Protein AF-A0A7S0AAV4-F1 (afdb_monomer_lite)

pLDDT: mean 74.0, std 19.96, range [36.03, 94.25]

Radius of gyration: 27.85 Å; chains: 1; bounding box: 72×49×57 Å

Secondary structure (DSSP, 8-state):
--------------------------------PPPP--TTHHHHHHHHHHHHHHHHHHHHHHHHH-TTS-HHHHHHHHHHHHHHHHHS-HHHHHHHHHH--SS-HHHHHHHHHHHHHHSTTT-

Organism: NCBI:txid73915

Sequence (123 aa):
LKSLPPAAREGLAATSACQGPRPPAGLCQTPCRPPPPMSGAGSRDRQSLVLRYNYFLNTLDLSLASEATPRDTLESQYKDLLGFVRSLSPEEKSFIQQENKDWDAERRRDLQERCRERLPGVL

Structure (mmCIF, N/CA/C/O backbone):
data_AF-A0A7S0AAV4-F1
#
_entry.id   AF-A0A7S0AAV4-F1
#
loop_
_atom_site.group_PDB
_atom_site.id
_atom_site.type_symbol
_atom_site.label_atom_id
_atom_site.label_alt_id
_atom_site.label_comp_id
_atom_site.label_asym_id
_atom_site.label_entity_id
_atom_site.label_seq_id
_atom_site.pdbx_PDB_ins_code
_atom_site.Cartn_x
_atom_site.Cartn_y
_atom_site.Cartn_z
_atom_site.occupancy
_atom_site.B_iso_or_equiv
_atom_site.auth_seq_id
_atom_site.auth_comp_id
_atom_site.auth_asym_id
_atom_site.auth_atom_id
_atom_site.pdbx_PDB_model_num
ATOM 1 N N . LEU A 1 1 ? 59.619 13.466 32.000 1.00 48.69 1 LEU A N 1
ATOM 2 C CA . LEU A 1 1 ? 58.172 13.168 31.867 1.00 48.69 1 LEU A CA 1
ATOM 3 C C . LEU A 1 1 ? 58.059 11.976 30.924 1.00 48.69 1 LEU A C 1
ATOM 5 O O . LEU A 1 1 ? 58.630 12.068 29.856 1.00 48.69 1 LEU A O 1
ATOM 9 N N . LYS A 1 2 ? 57.432 10.841 31.212 1.00 49.97 2 LYS A N 1
ATOM 10 C CA . LYS A 1 2 ? 56.433 10.478 32.218 1.00 49.97 2 LYS A CA 1
ATOM 11 C C . LYS A 1 2 ? 56.550 8.952 32.390 1.00 49.97 2 LYS A C 1
ATOM 13 O O . LYS A 1 2 ? 56.594 8.234 31.397 1.00 49.97 2 LYS A O 1
ATOM 18 N N . SER A 1 3 ? 56.658 8.503 33.634 1.00 49.41 3 SER A N 1
ATOM 19 C CA . SER A 1 3 ? 56.649 7.102 34.060 1.00 49.41 3 SER A CA 1
ATOM 20 C C . SER A 1 3 ? 55.310 6.423 33.763 1.00 49.41 3 SER A C 1
ATOM 22 O O . SER A 1 3 ? 54.287 7.097 33.856 1.00 49.41 3 SER A O 1
ATOM 24 N N . LEU A 1 4 ? 55.313 5.104 33.530 1.00 56.12 4 LEU A N 1
ATOM 25 C CA . LEU A 1 4 ? 54.230 4.178 33.905 1.00 56.12 4 LEU A CA 1
ATOM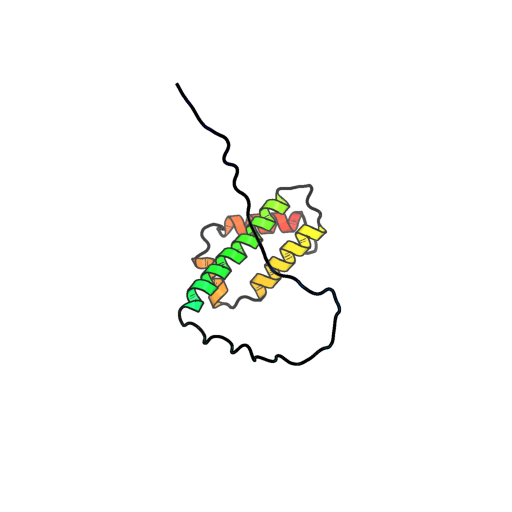 26 C C . LEU A 1 4 ? 54.770 2.721 33.953 1.00 56.12 4 LEU A C 1
ATOM 28 O O . LEU A 1 4 ? 55.414 2.300 32.992 1.00 56.12 4 LEU A O 1
ATOM 32 N N . PRO A 1 5 ? 54.572 1.974 35.061 1.00 60.94 5 PRO A N 1
ATOM 33 C CA . PRO A 1 5 ? 55.127 0.630 35.283 1.00 60.94 5 PRO A CA 1
ATOM 34 C C . PRO A 1 5 ? 54.183 -0.524 34.865 1.00 60.94 5 PRO A C 1
ATOM 36 O O . PRO A 1 5 ? 52.969 -0.322 34.792 1.00 60.94 5 PRO A O 1
ATOM 39 N N . PRO A 1 6 ? 54.710 -1.753 34.664 1.00 47.44 6 PRO A N 1
ATOM 40 C CA . PRO A 1 6 ? 53.909 -2.955 34.443 1.00 47.44 6 PRO A CA 1
ATOM 41 C C . PRO A 1 6 ? 53.411 -3.543 35.774 1.00 47.44 6 PRO A C 1
ATOM 43 O O . PRO A 1 6 ? 54.197 -3.930 36.639 1.00 47.44 6 PRO A O 1
ATOM 46 N N . ALA A 1 7 ? 52.092 -3.626 35.939 1.00 47.38 7 ALA A N 1
ATOM 47 C CA . ALA A 1 7 ? 51.473 -4.334 37.051 1.00 47.38 7 ALA A CA 1
ATOM 48 C C . ALA A 1 7 ? 51.452 -5.842 36.762 1.00 47.38 7 ALA A C 1
ATOM 50 O O . ALA A 1 7 ? 50.632 -6.332 35.989 1.00 47.38 7 ALA A O 1
ATOM 51 N N . ALA A 1 8 ? 52.350 -6.574 37.415 1.00 47.06 8 ALA A N 1
ATOM 52 C CA . ALA A 1 8 ? 52.132 -7.971 37.753 1.00 47.06 8 ALA A CA 1
ATOM 53 C C . ALA A 1 8 ? 51.296 -8.029 39.039 1.00 47.06 8 ALA A C 1
ATOM 55 O O . ALA A 1 8 ? 51.613 -7.317 39.993 1.00 47.06 8 ALA A O 1
ATOM 56 N N . ARG A 1 9 ? 50.269 -8.885 39.086 1.00 47.97 9 ARG A N 1
ATOM 57 C CA . ARG A 1 9 ? 49.931 -9.667 40.285 1.00 47.97 9 ARG A CA 1
ATOM 58 C C . ARG A 1 9 ? 48.962 -10.798 39.955 1.00 47.97 9 ARG A C 1
ATOM 60 O O . ARG A 1 9 ? 47.931 -10.614 39.320 1.00 47.97 9 ARG A O 1
ATOM 67 N N . GLU A 1 10 ? 49.393 -11.962 40.405 1.00 40.09 10 GLU A N 1
ATOM 68 C CA . GLU A 1 10 ? 48.796 -13.285 40.341 1.00 40.09 10 GLU A CA 1
ATOM 69 C C . GLU A 1 10 ? 47.587 -13.434 41.283 1.00 40.09 10 GLU A C 1
ATOM 71 O O . GLU A 1 10 ? 47.468 -12.689 42.260 1.00 40.09 10 GLU A O 1
ATOM 76 N N . GLY A 1 11 ? 46.787 -14.490 41.070 1.00 36.41 11 GLY A N 1
ATOM 77 C CA . GLY A 1 11 ? 46.308 -15.300 42.199 1.00 36.41 11 GLY A CA 1
ATOM 78 C C . GLY A 1 11 ? 44.832 -15.720 42.233 1.00 36.41 11 GLY A C 1
ATOM 79 O O . GLY A 1 11 ? 43.992 -14.941 42.659 1.00 36.41 11 GLY A O 1
ATOM 80 N N . LEU A 1 12 ? 44.619 -17.019 41.952 1.00 43.19 12 LEU A N 1
ATOM 81 C CA . LEU A 1 12 ? 43.680 -17.981 42.582 1.00 43.19 12 LEU A CA 1
ATOM 82 C C . LEU A 1 12 ? 42.153 -17.818 42.376 1.00 43.19 12 LEU A C 1
ATOM 84 O O . LEU A 1 12 ? 41.558 -16.837 42.793 1.00 43.19 12 LEU A O 1
ATOM 88 N N . ALA A 1 13 ? 41.504 -18.766 41.674 1.00 40.16 13 ALA A N 1
ATOM 89 C CA . ALA A 1 13 ? 40.879 -20.021 42.181 1.00 40.16 13 ALA A CA 1
ATOM 90 C C . ALA A 1 13 ? 39.435 -19.782 42.688 1.00 40.16 13 ALA A C 1
ATOM 92 O O . ALA A 1 13 ? 39.163 -18.747 43.267 1.00 40.16 13 ALA A O 1
ATOM 93 N N . ALA A 1 14 ? 38.415 -20.627 42.543 1.00 40.00 14 ALA A N 1
ATOM 94 C CA . ALA A 1 14 ? 38.188 -21.979 42.038 1.00 40.00 14 ALA A CA 1
ATOM 95 C C . ALA A 1 14 ? 36.709 -22.015 41.566 1.00 40.00 14 ALA A C 1
ATOM 97 O O . ALA A 1 14 ? 35.892 -21.226 42.034 1.00 40.00 14 ALA A O 1
ATOM 98 N N . THR A 1 15 ? 36.293 -22.834 40.605 1.00 44.25 15 THR A N 1
ATOM 99 C CA . THR A 1 15 ? 35.671 -24.160 40.815 1.00 44.25 15 THR A CA 1
ATOM 100 C C . THR A 1 15 ? 35.284 -24.640 39.404 1.00 44.25 15 THR A C 1
ATOM 102 O O . THR A 1 15 ? 34.717 -23.884 38.626 1.00 44.25 15 THR A O 1
ATOM 105 N N . SER A 1 16 ? 35.827 -25.742 38.891 1.00 40.47 16 SER A N 1
ATOM 106 C CA . SER A 1 16 ? 35.447 -27.130 39.177 1.00 40.47 16 SER A CA 1
ATOM 107 C C . SER A 1 16 ? 33.974 -27.431 38.869 1.00 40.47 16 SER A C 1
ATOM 109 O O . SER A 1 16 ? 33.103 -27.128 39.678 1.00 40.47 16 SER A O 1
ATOM 111 N N . ALA A 1 17 ? 33.740 -28.081 37.720 1.00 39.81 17 ALA A N 1
ATOM 112 C CA . ALA A 1 17 ? 33.205 -29.451 37.640 1.00 39.81 17 ALA A CA 1
ATOM 113 C C . ALA A 1 17 ? 32.098 -29.676 36.579 1.00 39.81 17 ALA A C 1
ATOM 115 O O . ALA A 1 17 ? 31.077 -29.001 36.546 1.00 39.81 17 ALA A O 1
ATOM 116 N N . CYS A 1 18 ? 32.315 -30.752 35.811 1.00 36.03 18 CYS A N 1
ATOM 117 C CA . CYS A 1 18 ? 31.328 -31.694 35.259 1.00 36.03 18 CYS A CA 1
ATOM 118 C C . CYS A 1 18 ? 30.636 -31.420 33.906 1.00 36.03 18 CYS A C 1
ATOM 120 O O . CYS A 1 18 ? 29.543 -30.884 33.772 1.00 36.03 18 CYS A O 1
ATOM 122 N N . GLN A 1 19 ? 31.317 -31.970 32.907 1.00 40.81 19 GLN A N 1
ATOM 123 C CA . GLN A 1 19 ? 30.883 -32.646 31.684 1.00 40.81 19 GLN A CA 1
ATOM 124 C C . GLN A 1 19 ? 29.567 -33.482 31.770 1.00 40.81 19 GLN A C 1
ATOM 126 O O . GLN A 1 19 ? 29.495 -34.417 32.559 1.00 40.81 19 GLN A O 1
ATOM 131 N N . GLY A 1 20 ? 28.614 -33.194 30.855 1.00 36.97 20 GLY A N 1
ATOM 132 C CA . GLY A 1 20 ? 27.588 -34.084 30.233 1.00 36.97 20 GLY A CA 1
ATOM 133 C C . GLY A 1 20 ? 26.392 -34.595 31.075 1.00 36.97 20 GLY A C 1
ATOM 134 O O . GLY A 1 20 ? 26.442 -34.511 32.295 1.00 36.97 20 GLY A O 1
ATOM 135 N N . PRO A 1 21 ? 25.345 -35.236 30.485 1.00 49.00 21 PRO A N 1
ATOM 136 C CA . PRO A 1 21 ? 24.669 -35.089 29.178 1.00 49.00 21 PRO A CA 1
ATOM 137 C C . PRO A 1 21 ? 23.137 -34.757 29.311 1.00 49.00 21 PRO A C 1
ATOM 139 O O . PRO A 1 21 ? 22.565 -34.811 30.393 1.00 49.00 21 PRO A O 1
ATOM 142 N N . ARG A 1 22 ? 22.439 -34.422 28.206 1.00 51.47 22 ARG A N 1
ATOM 143 C CA . ARG A 1 22 ? 20.940 -34.408 28.074 1.00 51.47 22 ARG A CA 1
ATOM 144 C C . ARG A 1 22 ? 20.339 -35.823 28.314 1.00 51.47 22 ARG A C 1
ATOM 146 O O . ARG A 1 22 ? 21.108 -36.762 28.108 1.00 51.47 22 ARG A O 1
ATOM 153 N N . PRO A 1 23 ? 19.001 -36.065 28.472 1.00 64.00 23 PRO A N 1
ATOM 154 C CA . PRO A 1 23 ? 17.794 -35.284 28.877 1.00 64.00 23 PRO A CA 1
ATOM 155 C C . PRO A 1 23 ? 16.999 -36.049 30.023 1.00 64.00 23 PRO A C 1
ATOM 157 O O . PRO A 1 23 ? 17.664 -36.872 30.647 1.00 64.00 23 PRO A O 1
ATOM 160 N N . PRO A 1 24 ? 15.691 -35.857 30.406 1.00 51.97 24 PRO A N 1
ATOM 161 C CA . PRO A 1 24 ? 14.455 -35.836 29.590 1.00 51.97 24 PRO A CA 1
ATOM 162 C C . PRO A 1 24 ? 13.406 -34.759 29.982 1.00 51.97 24 PRO A C 1
ATOM 164 O O . PRO A 1 24 ? 13.554 -33.994 30.930 1.00 51.97 24 PRO A O 1
ATOM 167 N N . ALA A 1 25 ? 12.331 -34.707 29.191 1.00 55.41 25 ALA A N 1
ATOM 168 C CA . ALA A 1 25 ? 11.130 -33.900 29.376 1.00 55.41 25 ALA A CA 1
ATOM 169 C C . ALA A 1 25 ? 10.519 -33.993 30.790 1.00 55.41 25 ALA A C 1
ATOM 171 O O . ALA A 1 25 ? 10.345 -35.086 31.325 1.00 55.41 25 ALA A O 1
ATOM 172 N N . GLY A 1 26 ? 10.116 -32.847 31.349 1.00 41.28 26 GLY A N 1
ATOM 173 C CA . GLY A 1 26 ? 9.419 -32.776 32.634 1.00 41.28 26 GLY A CA 1
ATOM 174 C C . GLY A 1 26 ? 8.954 -31.362 32.988 1.00 41.28 26 GLY A C 1
ATOM 175 O O . GLY A 1 26 ? 9.690 -30.601 33.594 1.00 41.28 26 GLY A O 1
ATOM 176 N N . LEU A 1 27 ? 7.729 -31.030 32.569 1.00 52.47 27 LEU A N 1
ATOM 177 C CA . LEU A 1 27 ? 6.743 -30.198 33.277 1.00 52.47 27 LEU A CA 1
ATOM 178 C C . LEU A 1 27 ? 7.254 -28.986 34.092 1.00 52.47 27 LEU A C 1
ATOM 180 O O . LEU A 1 27 ? 7.352 -29.048 35.311 1.00 52.47 27 LEU A O 1
ATOM 184 N N . CYS A 1 28 ? 7.365 -27.829 33.435 1.00 41.94 28 CYS A N 1
ATOM 185 C CA . CYS A 1 28 ? 7.145 -26.527 34.076 1.00 41.94 28 CYS A CA 1
ATOM 186 C C . CYS A 1 28 ? 6.040 -25.795 33.307 1.00 41.94 28 CYS A C 1
ATOM 188 O O . CYS A 1 28 ? 6.296 -24.891 32.517 1.00 41.94 28 CYS A O 1
ATOM 190 N N . GLN A 1 29 ? 4.796 -26.238 33.496 1.00 49.94 29 GLN A N 1
ATOM 191 C CA . GLN A 1 29 ? 3.626 -25.447 33.126 1.00 49.94 29 GLN A CA 1
ATOM 192 C C . GLN A 1 29 ? 3.424 -24.376 34.200 1.00 49.94 29 GLN A C 1
ATOM 194 O O . GLN A 1 29 ? 2.655 -24.557 35.139 1.00 49.94 29 GLN A O 1
ATOM 199 N N . THR A 1 30 ? 4.121 -23.252 34.082 1.00 49.91 30 THR A N 1
ATOM 200 C CA . THR A 1 30 ? 3.601 -21.997 34.622 1.00 49.91 30 THR A CA 1
ATOM 201 C C . THR A 1 30 ? 2.576 -21.487 33.613 1.00 49.91 30 THR A C 1
ATOM 203 O O . THR A 1 30 ? 2.958 -21.160 32.488 1.00 49.91 30 THR A O 1
ATOM 206 N N . PRO A 1 31 ? 1.273 -21.417 33.941 1.00 45.03 31 PRO A N 1
ATOM 207 C CA . PRO A 1 31 ? 0.362 -20.652 33.113 1.00 45.03 31 PRO A CA 1
ATOM 208 C C . PRO A 1 31 ? 0.832 -19.200 33.190 1.00 45.03 31 PRO A C 1
ATOM 210 O O . PRO A 1 31 ? 0.699 -18.546 34.226 1.00 45.03 31 PRO A O 1
ATOM 213 N N . CYS A 1 32 ? 1.441 -18.712 32.108 1.00 48.03 32 CYS A N 1
ATOM 214 C CA . CYS A 1 32 ? 1.661 -17.292 31.888 1.00 48.03 32 CYS A CA 1
ATOM 215 C C . CYS A 1 32 ? 0.290 -16.621 31.959 1.00 48.03 32 CYS A C 1
ATOM 217 O O . CYS A 1 32 ? -0.458 -16.600 30.985 1.00 48.03 32 CYS A O 1
ATOM 219 N N . ARG A 1 33 ? -0.072 -16.141 33.151 1.00 51.66 33 ARG A N 1
ATOM 220 C CA . ARG A 1 33 ? -1.255 -15.320 33.366 1.00 51.66 33 ARG A CA 1
ATOM 221 C C . ARG A 1 33 ? -1.159 -14.165 32.365 1.00 51.66 33 ARG A C 1
ATOM 223 O O . ARG A 1 33 ? -0.163 -13.439 32.422 1.00 51.66 33 ARG A O 1
ATOM 230 N N . PRO A 1 34 ? -2.123 -13.991 31.445 1.00 59.31 34 PRO A N 1
ATOM 231 C CA . PRO A 1 34 ? -2.110 -12.823 30.584 1.00 59.31 34 PRO A CA 1
ATOM 232 C C . PRO A 1 34 ? -2.162 -11.586 31.494 1.00 59.31 34 PRO A C 1
ATOM 234 O O . PRO A 1 34 ? -2.967 -11.565 32.436 1.00 59.31 34 PRO A O 1
ATOM 237 N N . PRO A 1 35 ? -1.278 -10.590 31.302 1.00 56.34 35 PRO A N 1
ATOM 238 C CA . PRO A 1 35 ? -1.370 -9.354 32.061 1.00 56.34 35 PRO A CA 1
ATOM 239 C C . PRO A 1 35 ? -2.765 -8.745 31.839 1.00 56.34 35 PRO A C 1
ATOM 241 O O . PRO A 1 35 ? -3.307 -8.858 30.735 1.00 56.34 35 PRO A O 1
ATOM 244 N N . PRO A 1 36 ? -3.382 -8.136 32.869 1.00 48.25 36 PRO A N 1
ATOM 245 C CA . PRO A 1 36 ? -4.669 -7.476 32.696 1.00 48.25 36 PRO A CA 1
ATOM 246 C C . PRO A 1 36 ? -4.551 -6.397 31.608 1.00 48.25 36 PRO A C 1
ATOM 248 O O . PRO A 1 36 ? -3.477 -5.800 31.464 1.00 48.25 36 PRO A O 1
ATOM 251 N N . PRO A 1 37 ? -5.626 -6.136 30.844 1.00 52.03 37 PRO A N 1
ATOM 252 C CA . PRO A 1 37 ? -5.610 -5.115 29.809 1.00 52.03 37 PRO A CA 1
ATOM 253 C C . PRO A 1 37 ? -5.292 -3.773 30.469 1.00 52.03 37 PRO A C 1
ATOM 255 O O . PRO A 1 37 ? -6.068 -3.256 31.271 1.00 52.03 37 PRO A O 1
ATOM 258 N N . MET A 1 38 ? -4.112 -3.225 30.182 1.00 51.75 38 MET A N 1
ATOM 259 C CA . MET A 1 38 ? -3.773 -1.881 30.621 1.00 51.75 38 MET A CA 1
ATOM 260 C C . MET A 1 38 ? -4.685 -0.905 29.881 1.00 51.75 38 MET A C 1
ATOM 262 O O . MET A 1 38 ? -4.574 -0.755 28.669 1.00 51.75 38 MET A O 1
ATOM 266 N N . SER A 1 39 ? -5.558 -0.204 30.603 1.00 47.16 39 SER A N 1
ATOM 267 C CA . SER A 1 39 ? -6.522 0.774 30.067 1.00 47.16 39 SER A CA 1
ATOM 268 C C . SER A 1 39 ? -5.899 2.034 29.428 1.00 47.16 39 SER A C 1
ATOM 270 O O . SER A 1 39 ? -6.597 3.014 29.196 1.00 47.16 39 SER A O 1
ATOM 272 N N . GLY A 1 40 ? -4.599 2.017 29.112 1.00 46.16 40 GLY A N 1
ATOM 273 C CA . GLY A 1 40 ? -3.919 2.977 28.231 1.00 46.16 40 GLY A CA 1
ATOM 274 C C . GLY A 1 40 ? -3.484 2.383 26.881 1.00 46.16 40 GLY A C 1
ATOM 275 O O . GLY A 1 40 ? -2.908 3.095 26.060 1.00 46.16 40 GLY A O 1
ATOM 276 N N . ALA A 1 41 ? -3.742 1.091 26.645 1.00 50.38 41 ALA A N 1
ATOM 277 C CA . ALA A 1 41 ? -3.289 0.353 25.467 1.00 50.38 41 ALA A CA 1
ATOM 278 C C . ALA A 1 41 ? -3.920 0.882 24.170 1.00 50.38 41 ALA A C 1
ATOM 280 O O . ALA A 1 41 ? -3.209 1.111 23.201 1.00 50.38 41 ALA A O 1
ATOM 281 N N . GLY A 1 42 ? -5.207 1.254 24.188 1.00 55.62 42 GLY A N 1
ATOM 282 C CA . GLY A 1 42 ? -5.941 1.626 22.973 1.00 55.62 42 GLY A CA 1
ATOM 283 C C . GLY A 1 42 ? -5.322 2.758 22.145 1.00 55.62 42 GLY A C 1
ATOM 284 O O . GLY A 1 42 ? -5.350 2.691 20.922 1.00 55.62 42 GLY A O 1
ATOM 285 N N . SER A 1 43 ? -4.721 3.780 22.767 1.00 59.97 43 SER A N 1
ATOM 286 C CA . SER A 1 43 ? -4.069 4.867 22.012 1.00 59.97 43 SER A CA 1
ATOM 287 C C . SER A 1 43 ? -2.719 4.434 21.428 1.00 59.97 43 SER A C 1
ATOM 289 O O . SER A 1 43 ? -2.383 4.765 20.292 1.00 59.97 43 SER A O 1
ATOM 291 N N . ARG A 1 44 ? -1.966 3.624 22.181 1.00 62.31 44 ARG A N 1
ATOM 292 C CA . ARG A 1 44 ? -0.672 3.073 21.761 1.00 62.31 44 ARG A CA 1
ATOM 293 C C . ARG A 1 44 ? -0.839 2.043 20.642 1.00 62.31 44 ARG A C 1
ATOM 295 O O . ARG A 1 44 ? -0.100 2.085 19.662 1.00 62.31 44 ARG A O 1
ATOM 302 N N . ASP A 1 45 ? -1.846 1.182 20.761 1.00 78.31 45 ASP A N 1
ATOM 303 C CA . ASP A 1 45 ? -2.250 0.234 19.726 1.00 78.31 45 ASP A CA 1
ATOM 304 C C . ASP A 1 45 ? -2.686 0.980 18.462 1.00 78.31 45 ASP A C 1
ATOM 306 O O . ASP A 1 45 ? -2.175 0.693 17.383 1.00 78.31 45 ASP A O 1
ATOM 310 N N . ARG A 1 46 ? -3.515 2.025 18.580 1.00 82.25 46 ARG A N 1
ATOM 311 C CA . ARG A 1 46 ? -3.952 2.839 17.432 1.00 82.25 46 ARG A CA 1
ATOM 312 C C . ARG A 1 46 ? -2.812 3.588 16.741 1.00 82.25 46 ARG A C 1
ATOM 314 O O . ARG A 1 46 ? -2.738 3.572 15.515 1.00 82.25 46 ARG A O 1
ATOM 321 N N . GLN A 1 47 ? -1.881 4.186 17.486 1.00 84.81 47 GLN A N 1
ATOM 322 C CA . GLN A 1 47 ? -0.677 4.787 16.895 1.00 84.81 47 GLN A CA 1
ATOM 323 C C . GLN A 1 47 ? 0.185 3.743 16.176 1.00 84.81 47 GLN A C 1
ATOM 325 O O . GLN A 1 47 ? 0.718 4.014 15.099 1.00 84.81 47 GLN A O 1
ATOM 330 N N . SER A 1 48 ? 0.277 2.524 16.719 1.00 87.50 48 SER A N 1
ATOM 331 C CA . SER A 1 48 ? 0.992 1.431 16.058 1.00 87.50 48 SER A CA 1
ATOM 332 C C . SER A 1 48 ? 0.371 1.051 14.706 1.00 87.50 48 SER A C 1
ATOM 334 O O . SER A 1 48 ? 1.105 0.685 13.788 1.00 87.50 48 SER A O 1
ATOM 336 N N . LEU A 1 49 ? -0.951 1.205 14.542 1.00 89.69 49 LEU A N 1
ATOM 337 C CA . LEU A 1 49 ? -1.635 0.969 13.268 1.00 89.69 49 LEU A CA 1
ATOM 338 C C . LEU A 1 49 ? -1.224 1.988 12.207 1.00 89.69 49 LEU A C 1
ATOM 340 O O . LEU A 1 49 ? -0.956 1.598 11.074 1.00 89.69 49 LEU A O 1
ATOM 344 N N . VAL A 1 50 ? -1.131 3.271 12.571 1.00 90.06 50 VAL A N 1
ATOM 345 C CA . VAL A 1 50 ? -0.683 4.336 11.656 1.00 90.06 50 VAL A CA 1
ATOM 346 C C . VAL A 1 50 ? 0.755 4.080 11.217 1.00 90.06 50 VAL A C 1
ATOM 348 O O . VAL A 1 50 ? 1.050 4.107 10.024 1.00 90.06 50 VAL A O 1
ATOM 351 N N . LEU A 1 51 ? 1.636 3.742 12.164 1.00 91.31 51 LEU A N 1
ATOM 352 C CA . LEU A 1 51 ? 3.030 3.405 11.87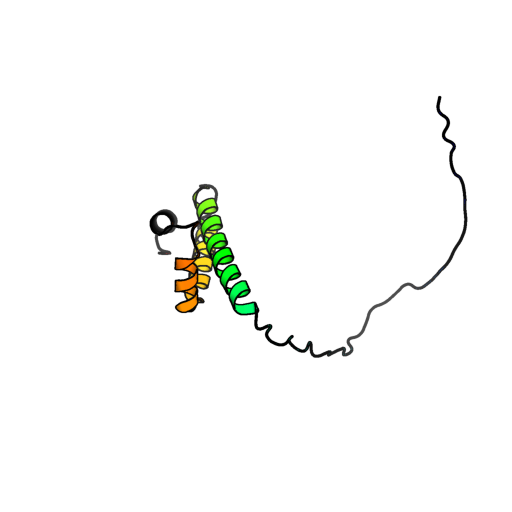1 1.00 91.31 51 LEU A CA 1
ATOM 353 C C . LEU A 1 51 ? 3.146 2.184 10.957 1.00 91.31 51 LEU A C 1
ATOM 355 O O . LEU A 1 51 ? 3.907 2.213 9.994 1.00 91.31 51 LEU A O 1
ATOM 359 N N . ARG A 1 52 ? 2.380 1.121 11.226 1.00 90.88 52 ARG A N 1
ATOM 360 C CA . ARG A 1 52 ? 2.394 -0.095 10.405 1.00 90.88 52 ARG A CA 1
ATOM 361 C C . ARG A 1 52 ? 1.842 0.163 9.004 1.00 90.88 52 ARG A C 1
ATOM 363 O O . ARG A 1 52 ? 2.408 -0.319 8.029 1.00 90.88 52 ARG A O 1
ATOM 370 N N . TYR A 1 53 ? 0.778 0.951 8.896 1.00 91.81 53 TYR A N 1
ATOM 371 C CA . TYR A 1 53 ? 0.231 1.370 7.612 1.00 91.81 53 TYR A CA 1
ATOM 372 C C . TYR A 1 53 ? 1.258 2.174 6.801 1.00 91.81 53 TYR A C 1
ATOM 374 O O . TYR A 1 53 ? 1.515 1.853 5.643 1.00 91.81 53 TYR A O 1
ATOM 382 N N . ASN A 1 54 ? 1.909 3.157 7.430 1.00 92.12 54 ASN A N 1
ATOM 383 C CA . ASN A 1 54 ? 2.979 3.941 6.812 1.00 92.12 54 ASN A CA 1
ATOM 384 C C . ASN A 1 54 ? 4.176 3.080 6.411 1.00 92.12 54 ASN A C 1
ATOM 386 O O . ASN A 1 54 ? 4.735 3.286 5.338 1.00 92.12 54 ASN A O 1
ATOM 390 N N . TYR A 1 55 ? 4.548 2.097 7.232 1.00 92.31 55 TYR A N 1
ATOM 391 C C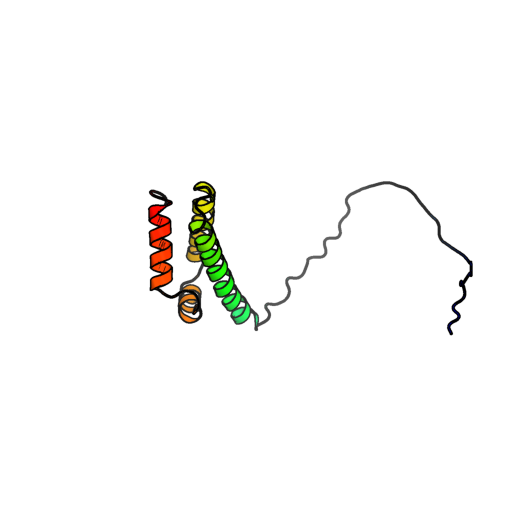A . TYR A 1 55 ? 5.586 1.131 6.891 1.00 92.31 55 TYR A CA 1
ATOM 392 C C . TYR A 1 55 ? 5.255 0.407 5.582 1.00 92.31 55 TYR A C 1
ATOM 394 O O . TYR A 1 55 ? 6.062 0.455 4.661 1.00 92.31 55 TYR A O 1
ATOM 402 N N . PHE A 1 56 ? 4.054 -0.169 5.453 1.00 93.06 56 PHE A N 1
ATOM 403 C CA . PHE A 1 56 ? 3.654 -0.853 4.220 1.00 93.06 56 PHE A CA 1
ATOM 404 C C . PHE A 1 56 ? 3.701 0.064 2.993 1.00 93.06 56 PHE A C 1
ATOM 406 O O . PHE A 1 56 ? 4.233 -0.333 1.958 1.00 93.06 56 PHE A O 1
ATOM 413 N N . LEU A 1 57 ? 3.178 1.289 3.107 1.00 93.06 57 LEU A N 1
ATOM 414 C CA . LEU A 1 57 ? 3.185 2.246 1.999 1.00 93.06 57 LEU A CA 1
ATOM 415 C C . LEU A 1 57 ? 4.606 2.651 1.596 1.00 93.06 57 LEU A C 1
ATOM 417 O O . LEU A 1 57 ? 4.932 2.631 0.414 1.00 93.06 57 LEU A O 1
ATOM 421 N N . ASN A 1 58 ? 5.467 2.959 2.568 1.00 94.25 58 ASN A N 1
ATOM 422 C CA . ASN A 1 58 ? 6.854 3.341 2.309 1.00 94.25 58 ASN A CA 1
ATOM 423 C C . ASN A 1 58 ? 7.654 2.183 1.702 1.00 94.25 58 ASN A C 1
ATOM 425 O O . ASN A 1 58 ? 8.440 2.396 0.782 1.00 94.25 58 ASN A O 1
ATOM 429 N N . THR A 1 59 ? 7.456 0.955 2.189 1.00 93.38 59 THR A N 1
ATOM 430 C CA . THR A 1 59 ? 8.115 -0.235 1.638 1.00 93.38 59 THR A CA 1
ATOM 431 C C . THR A 1 59 ? 7.684 -0.495 0.196 1.00 93.38 59 THR A C 1
ATOM 433 O O . THR A 1 59 ? 8.543 -0.776 -0.642 1.00 93.38 59 THR A O 1
ATOM 436 N N . LEU A 1 60 ? 6.393 -0.337 -0.116 1.00 92.31 60 LEU A N 1
ATOM 437 C CA . LEU A 1 60 ? 5.889 -0.432 -1.486 1.00 92.31 60 LEU A CA 1
ATOM 438 C C . LEU A 1 60 ? 6.451 0.673 -2.382 1.00 92.31 60 LEU A C 1
ATOM 440 O O . LEU A 1 60 ? 6.907 0.376 -3.480 1.00 92.31 60 LEU A O 1
ATOM 444 N N . ASP A 1 61 ? 6.471 1.923 -1.918 1.00 93.94 61 ASP A N 1
ATOM 445 C CA . ASP A 1 61 ? 6.991 3.058 -2.690 1.00 93.94 61 ASP A CA 1
ATOM 446 C C . ASP A 1 61 ? 8.480 2.893 -3.026 1.00 93.94 61 ASP A C 1
ATOM 448 O O . ASP A 1 61 ? 8.877 3.013 -4.187 1.00 93.94 61 ASP A O 1
ATOM 452 N N . LEU A 1 62 ? 9.292 2.508 -2.035 1.00 93.19 62 LEU A N 1
ATOM 453 C CA . LEU A 1 62 ? 10.709 2.169 -2.216 1.00 93.19 62 LEU A CA 1
ATOM 454 C C . LEU A 1 62 ? 10.890 1.017 -3.210 1.00 93.19 62 LEU A C 1
ATOM 456 O O . LEU A 1 62 ? 11.741 1.077 -4.099 1.00 93.19 62 LEU A O 1
ATOM 460 N N . SER A 1 63 ? 10.072 -0.027 -3.078 1.00 92.25 63 SER A N 1
ATOM 461 C CA . SER A 1 63 ? 10.131 -1.195 -3.954 1.00 92.25 63 SER A CA 1
ATOM 462 C C . SER A 1 63 ? 9.743 -0.850 -5.394 1.00 92.25 63 SER A C 1
ATOM 464 O O . SER A 1 63 ? 10.373 -1.353 -6.323 1.00 92.25 63 SER A O 1
ATOM 466 N N . LEU A 1 64 ? 8.757 0.032 -5.590 1.00 90.19 64 LEU A N 1
ATOM 467 C CA . LEU A 1 64 ? 8.314 0.529 -6.897 1.00 90.19 64 LEU A CA 1
ATOM 468 C C . LEU A 1 64 ? 9.284 1.539 -7.513 1.00 90.19 64 LEU A C 1
ATOM 470 O O . LEU A 1 64 ? 9.313 1.675 -8.734 1.00 90.19 64 LEU A O 1
ATOM 474 N N . ALA A 1 65 ? 10.049 2.273 -6.704 1.00 90.62 65 ALA A N 1
ATOM 475 C CA . ALA A 1 65 ? 11.094 3.173 -7.193 1.00 90.62 65 ALA A CA 1
ATOM 476 C C . ALA A 1 65 ? 12.275 2.396 -7.800 1.00 90.62 65 ALA A C 1
ATOM 478 O O . ALA A 1 65 ? 12.946 2.888 -8.703 1.00 90.62 65 ALA A O 1
ATOM 479 N N . SER A 1 66 ? 12.504 1.163 -7.343 1.00 90.25 66 SER A N 1
ATOM 480 C CA . SER A 1 66 ? 13.519 0.269 -7.895 1.00 90.25 66 SER A CA 1
ATOM 481 C C . SER A 1 66 ? 12.952 -0.583 -9.035 1.00 90.25 66 SER A C 1
ATOM 483 O O . SER A 1 66 ? 12.020 -1.366 -8.856 1.00 90.25 66 SER A O 1
ATOM 485 N N . GLU A 1 67 ? 13.527 -0.484 -10.233 1.00 85.56 67 GLU A N 1
ATOM 486 C CA . GLU A 1 67 ? 13.228 -1.400 -11.352 1.00 85.56 67 GLU A CA 1
ATOM 487 C C . GLU A 1 67 ? 13.775 -2.815 -11.138 1.00 85.56 67 GLU A C 1
ATOM 489 O O . GLU A 1 67 ? 13.285 -3.763 -11.743 1.00 85.56 67 GLU A O 1
ATOM 494 N N . ALA A 1 68 ? 14.746 -2.978 -10.237 1.00 91.00 68 ALA A N 1
ATOM 495 C CA . ALA A 1 68 ? 15.331 -4.277 -9.923 1.00 91.00 68 ALA A CA 1
ATOM 496 C C . ALA A 1 68 ? 14.438 -5.141 -9.015 1.00 91.00 68 ALA A C 1
ATOM 498 O O . ALA A 1 68 ? 14.709 -6.330 -8.848 1.00 91.00 68 ALA A O 1
ATOM 499 N N . THR A 1 69 ? 13.398 -4.565 -8.402 1.00 90.81 69 THR A N 1
ATOM 500 C CA . THR A 1 69 ? 12.499 -5.326 -7.529 1.00 90.81 69 THR A CA 1
ATOM 501 C C . THR A 1 69 ? 11.640 -6.280 -8.360 1.00 90.81 69 THR A C 1
ATOM 503 O O . THR A 1 69 ? 10.892 -5.818 -9.227 1.00 90.81 69 THR A O 1
ATOM 506 N N . PRO A 1 70 ? 11.682 -7.597 -8.095 1.00 92.00 70 PRO A N 1
ATOM 507 C CA . PRO A 1 7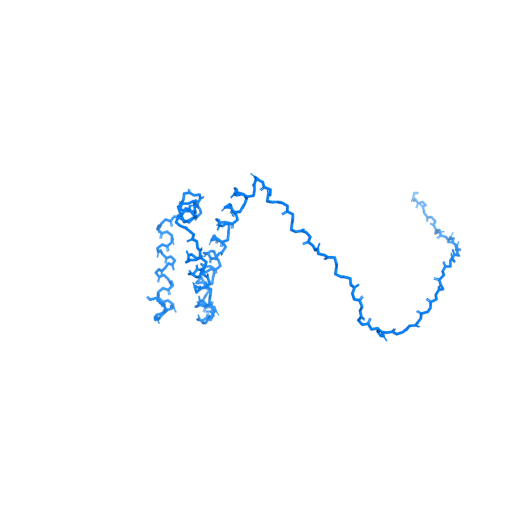0 ? 10.893 -8.552 -8.853 1.00 92.00 70 PRO A CA 1
ATOM 508 C C . PRO A 1 70 ? 9.394 -8.383 -8.594 1.00 92.00 70 PRO A C 1
ATOM 510 O O . PRO A 1 70 ? 8.948 -8.010 -7.503 1.00 92.00 70 PRO A O 1
ATOM 513 N N . ARG A 1 71 ? 8.606 -8.712 -9.619 1.00 89.31 71 ARG A N 1
ATOM 514 C CA . ARG A 1 71 ? 7.148 -8.576 -9.615 1.00 89.31 71 ARG A CA 1
ATOM 515 C C . ARG A 1 71 ? 6.488 -9.352 -8.472 1.00 89.31 71 ARG A C 1
ATOM 517 O O . ARG A 1 71 ? 5.628 -8.798 -7.797 1.00 89.31 71 ARG A O 1
ATOM 524 N N . ASP A 1 72 ? 6.927 -10.583 -8.212 1.00 90.12 72 ASP A N 1
ATOM 525 C CA . ASP A 1 72 ? 6.383 -11.426 -7.138 1.00 90.12 72 ASP A CA 1
ATOM 526 C C . ASP A 1 72 ? 6.543 -10.782 -5.752 1.00 90.12 72 ASP A C 1
ATOM 528 O O . ASP A 1 72 ? 5.666 -10.878 -4.894 1.00 90.12 72 ASP A O 1
ATOM 532 N N . THR A 1 73 ? 7.652 -10.069 -5.536 1.00 91.94 73 THR A N 1
ATOM 533 C CA . THR A 1 73 ? 7.906 -9.341 -4.290 1.00 91.94 73 THR A CA 1
ATOM 534 C C . THR A 1 73 ? 6.970 -8.145 -4.142 1.00 91.94 73 THR A C 1
ATOM 536 O O . THR A 1 73 ? 6.400 -7.961 -3.067 1.00 91.94 73 THR A O 1
ATOM 539 N N . LEU A 1 74 ? 6.759 -7.368 -5.209 1.00 91.75 74 LEU A N 1
ATOM 540 C CA . LEU A 1 74 ? 5.783 -6.271 -5.211 1.00 91.75 74 LEU A CA 1
ATOM 541 C C . LEU A 1 74 ? 4.360 -6.782 -4.957 1.00 91.75 74 LEU A C 1
ATOM 543 O O . LEU A 1 74 ? 3.628 -6.203 -4.158 1.00 91.75 74 LEU A O 1
ATOM 547 N N . GLU A 1 75 ? 3.982 -7.892 -5.592 1.00 92.06 75 GLU A N 1
ATOM 548 C CA . GLU A 1 75 ? 2.677 -8.521 -5.408 1.00 92.06 75 GLU A CA 1
ATOM 549 C C . GLU A 1 75 ? 2.464 -8.991 -3.964 1.00 92.06 75 GLU A C 1
ATOM 551 O O . GLU A 1 75 ? 1.406 -8.730 -3.388 1.00 92.06 75 GLU A O 1
ATOM 556 N N . SER A 1 76 ? 3.466 -9.638 -3.361 1.00 92.38 76 SER A N 1
ATOM 557 C CA . SER A 1 76 ? 3.405 -10.062 -1.958 1.00 92.38 76 SER A CA 1
ATOM 558 C C . SER A 1 76 ? 3.222 -8.867 -1.024 1.00 92.38 76 SER A C 1
ATOM 560 O O . SER A 1 76 ? 2.290 -8.857 -0.226 1.00 92.38 76 SER A O 1
ATOM 562 N N . GLN A 1 77 ? 4.046 -7.824 -1.169 1.00 92.56 77 GLN A N 1
ATOM 563 C CA . GLN A 1 77 ? 3.949 -6.617 -0.341 1.00 92.56 77 GLN A CA 1
ATOM 564 C C . GLN A 1 77 ? 2.588 -5.927 -0.487 1.00 92.56 77 GLN A C 1
ATOM 566 O O . GLN A 1 77 ? 2.007 -5.451 0.491 1.00 92.56 77 GLN A O 1
ATOM 571 N N . TYR A 1 78 ? 2.056 -5.886 -1.710 1.00 91.31 78 TYR A N 1
ATOM 572 C CA . TYR A 1 78 ? 0.750 -5.301 -1.978 1.00 91.31 78 TYR A CA 1
ATOM 573 C C . TYR A 1 78 ? -0.384 -6.119 -1.345 1.00 91.31 78 TYR A C 1
ATOM 575 O O . TYR A 1 78 ? -1.289 -5.557 -0.723 1.00 91.31 78 TYR A O 1
ATOM 583 N N . LYS A 1 79 ? -0.316 -7.453 -1.435 1.00 91.94 79 LYS A N 1
ATOM 584 C CA . LYS A 1 79 ? -1.254 -8.362 -0.760 1.00 91.94 79 LYS A CA 1
ATOM 585 C C . LYS A 1 79 ? -1.196 -8.217 0.758 1.00 91.94 79 LYS A C 1
ATOM 587 O O . LYS A 1 79 ? -2.255 -8.200 1.384 1.00 91.94 79 LYS A O 1
ATOM 592 N N . ASP A 1 80 ? -0.010 -8.049 1.335 1.00 92.25 80 ASP A N 1
ATOM 593 C CA . ASP A 1 80 ? 0.166 -7.824 2.772 1.00 92.25 80 ASP A CA 1
ATOM 594 C C . ASP A 1 80 ? -0.474 -6.500 3.218 1.00 92.25 80 ASP A C 1
ATOM 596 O O . ASP A 1 80 ? -1.223 -6.475 4.201 1.00 92.25 80 ASP A O 1
ATOM 600 N N . LEU A 1 81 ? -0.280 -5.416 2.451 1.00 91.75 81 LEU A N 1
ATOM 601 C CA . LEU A 1 81 ? -0.964 -4.140 2.684 1.00 91.75 81 LEU A CA 1
ATOM 602 C C . LEU A 1 81 ? -2.489 -4.308 2.626 1.00 91.75 81 LEU A C 1
ATOM 604 O O . LEU A 1 81 ? -3.198 -3.840 3.519 1.00 91.75 81 LEU A O 1
ATOM 608 N N . LEU A 1 82 ? -3.013 -4.975 1.593 1.00 90.75 82 LEU A N 1
ATOM 609 C CA . LEU A 1 82 ? -4.451 -5.213 1.467 1.00 90.75 82 LEU A CA 1
ATOM 610 C C . LEU A 1 82 ? -4.990 -6.077 2.609 1.00 90.75 82 LEU A C 1
ATOM 612 O O . LEU A 1 82 ? -6.061 -5.784 3.138 1.00 90.75 82 LEU A O 1
ATOM 616 N N . GLY A 1 83 ? -4.259 -7.118 3.009 1.00 91.56 83 GLY A N 1
ATOM 617 C CA . GLY A 1 83 ? -4.597 -7.967 4.148 1.00 91.56 83 GLY A CA 1
ATOM 618 C C . GLY A 1 83 ? -4.691 -7.157 5.437 1.00 91.56 83 GLY A C 1
ATOM 619 O O . GLY A 1 83 ? -5.697 -7.235 6.144 1.00 91.56 83 GLY A O 1
ATOM 620 N N . PHE A 1 84 ? -3.703 -6.295 5.683 1.00 91.50 84 PHE A N 1
ATOM 621 C CA . PHE A 1 84 ? -3.725 -5.363 6.802 1.00 91.50 84 PHE A CA 1
ATOM 622 C C . PHE A 1 84 ? -4.943 -4.433 6.734 1.00 91.50 84 PHE A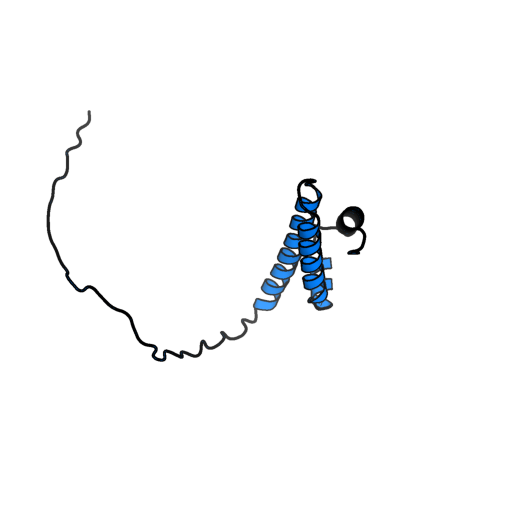 C 1
ATOM 624 O O . PHE A 1 84 ? -5.740 -4.419 7.667 1.00 91.50 84 PHE A O 1
ATOM 631 N N . VAL A 1 85 ? -5.175 -3.734 5.619 1.00 89.62 85 VAL A N 1
ATOM 632 C CA . VAL A 1 85 ? -6.310 -2.799 5.478 1.00 89.62 85 VAL A CA 1
ATOM 633 C C . VAL A 1 85 ? -7.666 -3.496 5.633 1.00 89.62 85 VAL A C 1
ATOM 635 O O . VAL A 1 85 ? -8.603 -2.920 6.190 1.00 89.62 85 VAL A O 1
ATOM 638 N N . ARG A 1 86 ? -7.794 -4.742 5.166 1.00 91.00 86 ARG A N 1
ATOM 639 C CA . ARG A 1 86 ? -9.012 -5.549 5.332 1.00 91.00 86 ARG A CA 1
ATOM 640 C C . ARG A 1 86 ? -9.221 -6.013 6.770 1.00 91.00 86 ARG A C 1
ATOM 642 O O . ARG A 1 86 ? -10.373 -6.150 7.164 1.00 91.00 86 ARG A O 1
ATOM 649 N N . SER A 1 87 ? -8.146 -6.224 7.530 1.00 90.00 87 SER A N 1
ATOM 650 C CA . SER A 1 87 ? -8.220 -6.595 8.950 1.00 90.00 87 SER A CA 1
ATOM 651 C C . SER A 1 87 ? -8.657 -5.444 9.863 1.00 90.00 87 SER A C 1
ATOM 653 O O . SER A 1 87 ? -9.137 -5.698 10.963 1.00 90.00 87 SER A O 1
ATOM 655 N N . LEU A 1 88 ? -8.535 -4.193 9.403 1.00 88.56 88 LEU A N 1
ATOM 656 C CA . LEU A 1 88 ? -8.915 -3.014 10.179 1.00 88.56 88 LEU A CA 1
ATOM 657 C C . LEU A 1 88 ? -10.434 -2.842 10.274 1.00 88.56 88 LEU A C 1
ATOM 659 O O . LEU A 1 88 ? -11.161 -2.896 9.270 1.00 88.56 88 LEU A O 1
ATOM 663 N N . SER A 1 89 ? -10.891 -2.506 11.475 1.00 89.25 89 SER A N 1
ATOM 664 C CA . SER A 1 89 ? -12.247 -2.029 11.731 1.00 89.25 89 SER A CA 1
ATOM 665 C C . SER A 1 89 ? -12.500 -0.655 11.081 1.00 89.25 89 SER A C 1
ATOM 667 O O . SER A 1 89 ? -11.558 0.079 10.757 1.00 89.25 89 SER A O 1
ATOM 669 N N . PRO A 1 90 ? -13.770 -0.261 10.870 1.00 88.81 90 PRO A N 1
ATOM 670 C CA . PRO A 1 90 ? -14.108 1.063 10.345 1.00 88.81 90 PRO A CA 1
ATOM 671 C C . PRO A 1 90 ? -13.539 2.207 11.195 1.00 88.81 90 PRO A C 1
ATOM 673 O O . PRO A 1 90 ? -13.046 3.189 10.649 1.00 88.81 90 PRO A O 1
ATOM 676 N N . GLU A 1 91 ? -13.541 2.049 12.519 1.00 88.69 91 GLU A N 1
ATOM 677 C CA . GLU A 1 91 ? -13.015 3.031 13.473 1.00 88.69 91 GLU A CA 1
ATOM 678 C C . GLU A 1 91 ? -11.503 3.216 13.322 1.00 88.69 91 GLU A C 1
ATOM 680 O O . GLU A 1 91 ? -11.008 4.342 13.291 1.00 88.69 91 GLU A O 1
ATOM 685 N N . GLU A 1 92 ? -10.761 2.119 13.166 1.00 87.50 92 GLU A N 1
ATOM 686 C CA . GLU A 1 92 ? -9.316 2.155 12.928 1.00 87.50 92 GLU A CA 1
ATOM 687 C C . GLU A 1 92 ? -8.981 2.743 11.555 1.00 87.50 92 GLU A C 1
ATOM 689 O O . GLU A 1 92 ? -8.022 3.503 11.429 1.00 87.50 92 GLU A O 1
ATOM 694 N N . LYS A 1 93 ? -9.791 2.453 10.527 1.00 87.62 93 LYS A N 1
ATOM 695 C CA . LYS A 1 93 ? -9.646 3.068 9.197 1.00 87.62 93 LYS A CA 1
ATOM 696 C C . LYS A 1 93 ? -9.830 4.579 9.266 1.00 87.62 93 LYS A C 1
ATOM 698 O O . LYS A 1 93 ? -9.011 5.305 8.706 1.00 87.62 93 LYS A O 1
ATOM 703 N N . SER A 1 94 ? -10.865 5.049 9.960 1.00 87.88 94 SER A N 1
ATOM 704 C CA . SER A 1 94 ? -11.091 6.479 10.184 1.00 87.88 94 SER A CA 1
ATOM 705 C C . SER A 1 94 ? -9.950 7.109 10.980 1.00 87.88 94 SER A C 1
ATOM 707 O O . SER A 1 94 ? -9.464 8.169 10.596 1.00 87.88 94 SER A O 1
ATOM 709 N N . PHE A 1 95 ? -9.460 6.434 12.024 1.00 88.44 95 PHE A N 1
ATOM 710 C CA . PHE A 1 95 ? -8.322 6.907 12.810 1.00 88.44 95 PHE A CA 1
ATOM 711 C C . PHE A 1 95 ? -7.058 7.060 11.956 1.00 88.44 95 PHE A C 1
ATOM 713 O O . PHE A 1 95 ? -6.424 8.111 11.980 1.00 88.44 95 PHE A O 1
ATOM 720 N N . ILE A 1 96 ? -6.715 6.054 11.145 1.00 87.31 96 ILE A N 1
ATOM 721 C CA . ILE A 1 96 ? -5.560 6.128 10.241 1.00 87.31 96 ILE A CA 1
ATOM 722 C C . ILE A 1 96 ? -5.746 7.236 9.208 1.00 87.31 96 ILE A C 1
ATOM 724 O O . ILE A 1 96 ? -4.797 7.954 8.926 1.00 87.31 96 ILE A O 1
ATOM 728 N N . GLN A 1 97 ? -6.945 7.406 8.647 1.00 85.69 97 GLN A N 1
ATOM 729 C CA . GLN A 1 97 ? -7.199 8.491 7.696 1.00 85.69 97 GLN A CA 1
ATOM 730 C C . GLN A 1 97 ? -7.041 9.881 8.320 1.00 85.69 97 GLN A C 1
ATOM 732 O O . GLN A 1 97 ? -6.634 10.798 7.615 1.00 85.69 97 GLN A O 1
ATOM 737 N N . GLN A 1 98 ? -7.357 10.030 9.607 1.00 86.31 98 GLN A N 1
ATOM 738 C CA . GLN A 1 98 ? -7.259 11.299 10.322 1.00 86.31 98 GLN A CA 1
ATOM 739 C C . GLN A 1 98 ? -5.828 11.608 10.788 1.00 86.31 98 GLN A C 1
ATOM 741 O O . GLN A 1 98 ? -5.385 12.749 10.688 1.00 86.31 98 GLN A O 1
ATOM 746 N N . GLU A 1 99 ? -5.108 10.603 11.290 1.00 86.94 99 GLU A N 1
ATOM 747 C CA . GLU A 1 99 ? -3.772 10.780 11.876 1.00 86.94 99 GLU A CA 1
ATOM 748 C C . GLU A 1 99 ? -2.630 10.643 10.865 1.00 86.94 99 GLU A C 1
ATOM 750 O O . GLU A 1 99 ? -1.533 11.148 11.106 1.00 86.94 99 GLU A O 1
ATOM 755 N N . ASN A 1 100 ? -2.849 9.971 9.733 1.00 81.94 100 ASN A N 1
ATOM 756 C CA . ASN A 1 100 ? -1.815 9.821 8.719 1.00 81.94 100 ASN A CA 1
ATOM 757 C C . ASN A 1 100 ? -1.633 11.116 7.920 1.00 81.94 100 ASN A C 1
ATOM 759 O O . ASN A 1 100 ? -2.372 11.384 6.974 1.00 81.94 100 ASN A O 1
ATOM 763 N N . LYS A 1 101 ? -0.613 11.884 8.306 1.00 78.06 101 LYS A N 1
ATOM 764 C CA . LYS A 1 101 ? -0.208 13.137 7.651 1.00 78.06 101 LYS A CA 1
ATOM 765 C C . LYS A 1 101 ? 0.916 12.957 6.630 1.00 78.06 101 LYS A C 1
ATOM 767 O O . LYS A 1 101 ? 1.198 13.879 5.880 1.00 78.06 101 LYS A O 1
ATOM 772 N N . ASP A 1 102 ? 1.571 11.797 6.618 1.00 78.44 102 ASP A N 1
ATOM 773 C CA . ASP 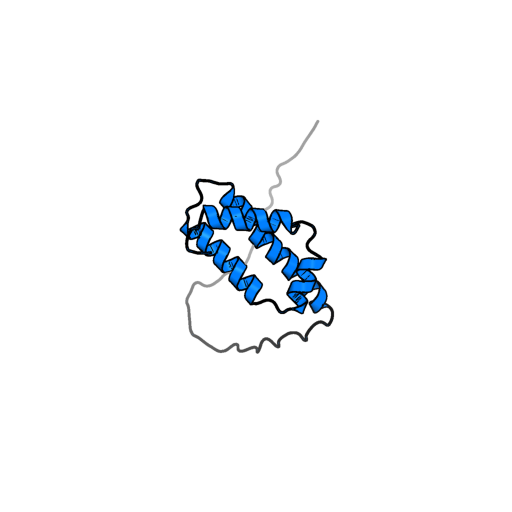A 1 102 ? 2.706 11.519 5.729 1.00 78.44 102 ASP A CA 1
ATOM 774 C C . ASP A 1 102 ? 2.248 11.074 4.326 1.00 78.44 102 ASP A C 1
ATOM 776 O O . ASP A 1 102 ? 2.979 11.210 3.337 1.00 78.44 102 ASP A O 1
ATOM 780 N N . TRP A 1 103 ? 1.029 10.527 4.245 1.00 84.88 103 TRP A N 1
ATOM 781 C CA . TRP A 1 103 ? 0.426 9.975 3.037 1.00 84.88 103 TRP A CA 1
ATOM 782 C C . TRP A 1 103 ? -0.943 10.593 2.741 1.00 84.88 103 TRP A C 1
ATOM 784 O O . TRP A 1 103 ? -2.003 10.062 3.103 1.00 84.88 103 TRP A O 1
ATOM 794 N N . ASP A 1 104 ? -0.928 11.684 1.982 1.00 85.94 104 ASP A N 1
ATOM 795 C CA . ASP A 1 104 ? -2.142 12.322 1.476 1.00 85.94 104 ASP A CA 1
ATOM 796 C C . ASP A 1 104 ? -2.910 11.433 0.487 1.00 85.94 104 ASP A C 1
ATOM 798 O O . ASP A 1 104 ? -2.404 10.434 -0.037 1.00 85.94 104 ASP A O 1
ATOM 802 N N . ALA A 1 105 ? -4.172 11.789 0.235 1.00 83.31 105 ALA A N 1
ATOM 803 C CA . ALA A 1 105 ? -5.041 11.053 -0.682 1.00 83.31 105 ALA A CA 1
ATOM 804 C C . ALA A 1 105 ? -4.464 10.983 -2.107 1.00 83.31 105 ALA A C 1
ATOM 806 O O . ALA A 1 105 ? -4.548 9.939 -2.751 1.00 83.31 105 ALA A O 1
ATOM 807 N N . GLU A 1 106 ? -3.840 12.068 -2.572 1.00 86.88 106 GLU A N 1
ATOM 808 C CA . GLU A 1 106 ? -3.190 12.136 -3.883 1.00 86.88 106 GLU A CA 1
ATOM 809 C C . GLU A 1 106 ? -1.996 11.183 -3.965 1.00 86.88 106 GLU A C 1
ATOM 811 O O . GLU A 1 106 ? -1.943 10.338 -4.854 1.00 86.88 106 GLU A O 1
ATOM 816 N N . ARG A 1 107 ? -1.101 11.220 -2.972 1.00 89.06 107 ARG A N 1
ATOM 817 C CA . ARG A 1 107 ? 0.081 10.351 -2.924 1.00 89.06 107 ARG A CA 1
ATOM 818 C C . ARG A 1 107 ? -0.292 8.870 -2.839 1.00 89.06 107 ARG A C 1
ATOM 820 O O . ARG A 1 107 ? 0.326 8.024 -3.476 1.00 89.06 107 ARG A O 1
ATOM 827 N N . ARG A 1 108 ? -1.348 8.541 -2.086 1.00 88.00 108 ARG A N 1
ATOM 828 C CA . ARG A 1 108 ? -1.900 7.176 -2.034 1.00 88.00 108 ARG A CA 1
ATOM 829 C C . ARG A 1 108 ? -2.475 6.732 -3.376 1.00 88.00 108 ARG A C 1
ATOM 831 O O . ARG A 1 108 ? -2.352 5.558 -3.721 1.00 88.00 108 ARG A O 1
ATOM 838 N N . ARG A 1 109 ? -3.115 7.643 -4.112 1.00 88.69 109 ARG A N 1
ATOM 839 C CA . ARG A 1 109 ? -3.653 7.364 -5.445 1.00 88.69 109 ARG A CA 1
ATOM 840 C C . ARG A 1 109 ? -2.531 7.129 -6.455 1.00 88.69 109 ARG A C 1
ATOM 842 O O . ARG A 1 109 ? -2.607 6.142 -7.176 1.00 88.69 109 ARG A O 1
ATOM 849 N N . ASP A 1 110 ? -1.500 7.968 -6.446 1.00 91.38 110 ASP A N 1
ATOM 850 C CA . ASP A 1 110 ? -0.304 7.807 -7.283 1.00 91.38 110 ASP A CA 1
ATOM 851 C C . ASP A 1 110 ? 0.378 6.453 -7.032 1.00 91.38 110 ASP A C 1
ATOM 853 O O . ASP A 1 110 ? 0.610 5.677 -7.959 1.00 91.38 110 ASP A O 1
ATOM 857 N N . LEU A 1 111 ? 0.573 6.084 -5.759 1.00 90.38 111 LEU A N 1
ATOM 858 C CA . LEU A 1 111 ? 1.130 4.778 -5.403 1.00 90.38 111 LEU A CA 1
ATOM 859 C C . LEU A 1 111 ? 0.271 3.621 -5.933 1.00 90.38 111 LEU A C 1
ATOM 861 O O . LEU A 1 111 ? 0.800 2.637 -6.447 1.00 90.38 111 LEU A O 1
ATOM 865 N N . GLN A 1 112 ? -1.057 3.725 -5.825 1.00 89.19 112 GLN A N 1
ATOM 866 C CA . GLN A 1 112 ? -1.959 2.713 -6.377 1.00 89.19 112 GLN A CA 1
ATOM 867 C C . GLN A 1 112 ? -1.880 2.625 -7.901 1.00 89.19 112 GLN A C 1
ATOM 869 O O . GLN A 1 112 ? -1.972 1.524 -8.436 1.00 89.19 112 GLN A O 1
ATOM 874 N N . GLU A 1 113 ? -1.734 3.746 -8.598 1.00 90.88 113 GLU A N 1
ATOM 875 C CA . GLU A 1 113 ? -1.588 3.775 -10.052 1.00 90.88 113 GLU A CA 1
ATOM 876 C C . GLU A 1 113 ? -0.285 3.099 -10.484 1.00 90.88 113 GLU A C 1
ATOM 878 O O . GLU A 1 113 ? -0.324 2.153 -11.270 1.00 90.88 113 GLU A O 1
ATOM 883 N N . ARG A 1 114 ? 0.836 3.440 -9.843 1.00 89.81 114 ARG A N 1
ATOM 884 C CA . ARG A 1 114 ? 2.133 2.775 -10.057 1.00 89.81 114 ARG A CA 1
ATOM 885 C C . ARG A 1 114 ? 2.080 1.275 -9.752 1.00 89.81 114 ARG A C 1
ATOM 887 O O . ARG A 1 114 ? 2.678 0.470 -10.470 1.00 89.81 114 ARG A O 1
ATOM 894 N N . CYS A 1 115 ? 1.331 0.869 -8.721 1.00 88.50 115 CYS A N 1
ATOM 895 C CA . CYS A 1 115 ? 1.046 -0.545 -8.473 1.00 88.50 115 CYS A CA 1
ATOM 896 C C . CYS A 1 115 ? 0.285 -1.187 -9.644 1.00 88.50 115 CYS A C 1
ATOM 898 O O . CYS A 1 115 ? 0.647 -2.290 -10.037 1.00 88.50 115 CYS A O 1
ATOM 900 N N . ARG A 1 116 ? -0.740 -0.536 -10.219 1.00 88.12 116 ARG A N 1
ATOM 901 C CA . ARG A 1 116 ? -1.493 -1.087 -11.369 1.00 88.12 116 ARG A CA 1
ATOM 902 C C . ARG A 1 116 ? -0.616 -1.260 -12.599 1.00 88.12 116 ARG A C 1
ATOM 904 O O . ARG A 1 116 ? -0.732 -2.274 -13.278 1.00 88.12 116 ARG A O 1
ATOM 911 N N . GLU A 1 117 ? 0.258 -0.297 -12.867 1.00 88.44 117 GLU A N 1
ATOM 912 C CA . GLU A 1 117 ? 1.167 -0.343 -14.014 1.00 88.44 117 GLU A CA 1
ATOM 913 C C . GLU A 1 117 ? 2.160 -1.505 -13.911 1.00 88.44 117 GLU A C 1
ATOM 915 O O . GLU A 1 117 ? 2.397 -2.214 -14.889 1.00 88.44 117 GLU A O 1
ATOM 920 N N . ARG A 1 118 ? 2.724 -1.737 -12.718 1.00 86.00 118 ARG A N 1
ATOM 921 C CA . ARG A 1 118 ? 3.711 -2.806 -12.488 1.00 86.00 118 ARG A CA 1
ATOM 922 C C . ARG A 1 118 ? 3.097 -4.175 -12.194 1.00 86.00 118 ARG A C 1
ATOM 924 O O . ARG A 1 118 ? 3.751 -5.194 -12.418 1.00 86.00 118 ARG A O 1
ATOM 931 N N . LEU A 1 119 ? 1.857 -4.220 -11.709 1.00 86.06 119 LEU A N 1
ATOM 932 C CA . LEU A 1 119 ? 1.132 -5.441 -11.346 1.00 86.06 119 LEU A CA 1
ATOM 933 C C . LEU A 1 119 ? -0.187 -5.595 -12.130 1.00 86.06 119 LEU A C 1
ATOM 935 O O . LEU A 1 119 ? -1.243 -5.778 -11.513 1.00 86.06 119 LEU A O 1
ATOM 939 N N . PRO A 1 120 ? -0.170 -5.582 -13.480 1.00 77.00 120 PRO A N 1
ATOM 940 C CA . PRO A 1 120 ? -1.391 -5.748 -14.260 1.00 77.00 120 PRO A CA 1
ATOM 941 C C . PRO A 1 120 ? -1.978 -7.145 -14.004 1.00 77.00 120 PRO A C 1
ATOM 943 O O . PRO A 1 120 ? -1.338 -8.152 -14.319 1.00 77.00 120 PRO A O 1
ATOM 946 N N . GLY A 1 121 ? -3.164 -7.209 -13.388 1.00 72.88 121 GLY A N 1
ATOM 947 C CA . GLY A 1 121 ? -3.882 -8.450 -13.057 1.00 72.88 121 GLY A CA 1
ATOM 948 C C . GLY A 1 121 ? -3.936 -8.827 -11.569 1.00 72.88 121 GLY A C 1
ATOM 949 O O . GLY A 1 121 ? -4.642 -9.769 -11.221 1.00 72.88 121 GLY A O 1
ATOM 950 N N . VAL A 1 122 ? -3.221 -8.115 -10.690 1.00 70.69 122 VAL A N 1
ATOM 951 C CA . VAL A 1 122 ? -3.380 -8.241 -9.220 1.00 70.69 122 VAL A CA 1
ATOM 952 C C . VAL A 1 122 ? -4.433 -7.256 -8.693 1.00 70.69 122 VAL A C 1
ATOM 954 O O . VAL A 1 122 ? -5.069 -7.506 -7.666 1.00 70.69 122 VAL A O 1
ATOM 957 N N . LEU A 1 123 ? -4.596 -6.144 -9.412 1.00 61.03 123 LEU A N 1
ATOM 958 C CA . LEU A 1 123 ? -5.529 -5.040 -9.193 1.00 61.03 123 LEU A CA 1
ATOM 959 C C . LEU A 1 123 ? -6.622 -5.049 -10.258 1.00 61.03 123 LEU A C 1
ATOM 961 O O . LEU A 1 123 ? -7.776 -4.743 -9.885 1.00 61.03 123 LEU A O 1
#

Foldseek 3Di:
DDDDDDDDDDDDDDDDDDDDDDDDDDDDPPPPDPPPPDPVVVVVVLVVLLVVLVVLLVVLVVLLVDPPRDLVNNLVSVVVSVVSVVPDDPVSVVSSQVPNPVADPVNVVVSVVSSCVSHVPSD